Protein AF-A0A2H0KSA9-F1 (afdb_monomer_lite)

Foldseek 3Di:
DPPVLLVAWDADPVGKIWGQDDDQPDDCVPPDPVVNVCSVPDTDTDRDDPVSVVVND

Structure (mmCIF, N/CA/C/O backbone):
data_AF-A0A2H0KSA9-F1
#
_entry.id   AF-A0A2H0KSA9-F1
#
loop_
_atom_site.group_PDB
_atom_site.id
_atom_site.type_symbol
_atom_site.label_atom_id
_atom_site.label_alt_id
_atom_site.label_comp_id
_atom_site.label_asym_id
_atom_site.label_entity_id
_atom_site.label_seq_id
_atom_site.pdbx_PDB_ins_code
_atom_site.Cartn_x
_atom_site.Cartn_y
_atom_site.Cartn_z
_atom_site.occupancy
_atom_site.B_iso_or_equiv
_atom_site.auth_seq_id
_atom_site.auth_comp_id
_atom_site.auth_asym_id
_atom_site.auth_atom_id
_atom_site.pdbx_PDB_model_num
A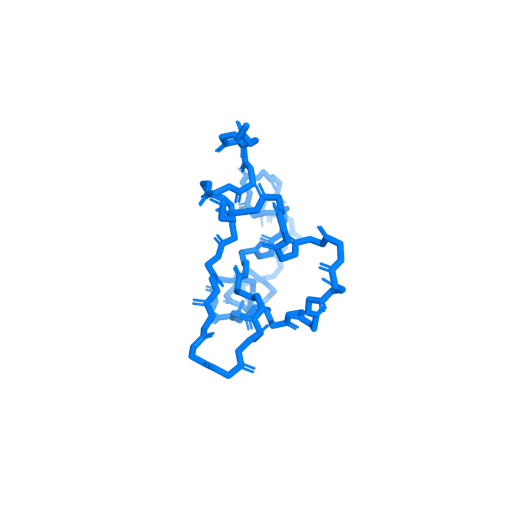TOM 1 N N . MET A 1 1 ? -18.535 8.845 2.225 1.00 63.09 1 MET A N 1
ATOM 2 C CA . MET A 1 1 ? -17.732 7.600 2.230 1.00 63.09 1 MET A CA 1
ATOM 3 C C . MET A 1 1 ? -16.607 7.690 1.197 1.00 63.09 1 MET A C 1
ATOM 5 O O . MET A 1 1 ? -16.882 7.785 0.002 1.00 63.09 1 MET A O 1
ATOM 9 N N . ASN A 1 2 ? -15.342 7.729 1.626 1.00 82.75 2 ASN A N 1
ATOM 10 C CA . ASN A 1 2 ? -14.214 7.950 0.714 1.00 82.75 2 ASN A CA 1
ATOM 11 C C . ASN A 1 2 ? -13.756 6.621 0.078 1.00 82.75 2 ASN A C 1
ATOM 13 O O . ASN A 1 2 ? -12.919 5.895 0.621 1.00 82.75 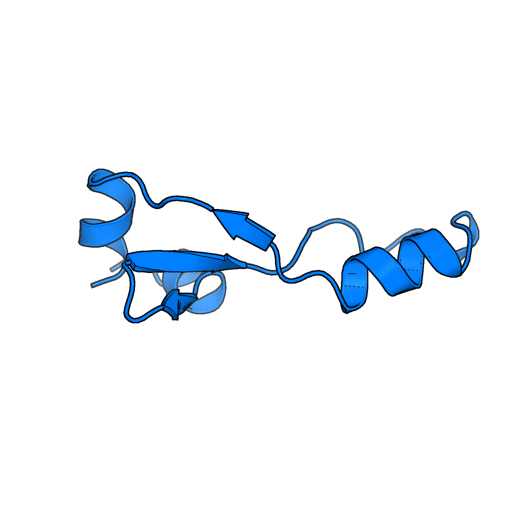2 ASN A O 1
ATOM 17 N N . LYS A 1 3 ? -14.322 6.293 -1.094 1.00 87.81 3 LYS A N 1
ATOM 18 C CA . LYS A 1 3 ? -14.117 5.005 -1.792 1.00 87.81 3 LYS A CA 1
ATOM 19 C C . LYS A 1 3 ? -12.641 4.697 -2.076 1.00 87.81 3 LYS A C 1
ATOM 21 O O . LYS A 1 3 ? -12.259 3.530 -2.149 1.00 87.81 3 LYS A O 1
ATOM 26 N N . ALA A 1 4 ? -11.803 5.720 -2.243 1.00 88.25 4 ALA A N 1
ATOM 27 C CA . ALA A 1 4 ? -10.376 5.542 -2.493 1.00 88.25 4 ALA A CA 1
ATOM 28 C C . ALA A 1 4 ? -9.641 4.936 -1.287 1.00 88.25 4 ALA A C 1
ATOM 30 O O . ALA A 1 4 ? -8.757 4.100 -1.474 1.00 88.25 4 ALA A O 1
ATOM 31 N N . LEU A 1 5 ? -10.019 5.321 -0.064 1.00 85.69 5 LEU A N 1
ATOM 32 C CA . LEU A 1 5 ? -9.385 4.836 1.164 1.00 85.69 5 LEU A CA 1
ATOM 33 C C . LEU A 1 5 ? -9.756 3.380 1.442 1.00 85.69 5 LEU A C 1
ATOM 35 O O . LEU A 1 5 ? -8.868 2.567 1.690 1.00 85.69 5 LEU A O 1
ATOM 39 N N . MET A 1 6 ? -11.033 3.027 1.284 1.00 85.75 6 MET A N 1
ATOM 40 C CA . MET A 1 6 ? -11.512 1.651 1.474 1.00 85.75 6 MET A CA 1
ATOM 41 C C . MET A 1 6 ? -10.813 0.649 0.544 1.00 85.75 6 MET A C 1
ATOM 43 O O . MET A 1 6 ? -10.532 -0.478 0.935 1.00 85.75 6 MET A O 1
ATOM 47 N N . LYS A 1 7 ? -10.483 1.060 -0.688 1.00 88.25 7 LYS A N 1
ATOM 48 C CA . LYS A 1 7 ? -9.759 0.214 -1.654 1.00 88.25 7 LYS A CA 1
ATOM 49 C C . LYS A 1 7 ? -8.278 0.021 -1.306 1.00 88.25 7 LYS A C 1
ATOM 51 O O . LYS A 1 7 ? -7.659 -0.929 -1.780 1.00 88.25 7 LYS A O 1
ATOM 56 N N . ARG A 1 8 ? -7.680 0.947 -0.550 1.00 87.06 8 ARG A N 1
ATOM 57 C CA . ARG A 1 8 ? -6.225 1.020 -0.315 1.00 87.06 8 ARG A CA 1
ATOM 58 C C . ARG A 1 8 ? -5.807 0.531 1.070 1.00 87.06 8 ARG A C 1
ATOM 60 O O . ARG A 1 8 ? -4.674 0.071 1.215 1.00 87.06 8 ARG A O 1
ATOM 67 N N . PHE A 1 9 ? -6.701 0.613 2.052 1.00 87.00 9 PHE A N 1
ATOM 68 C CA . PHE A 1 9 ? -6.423 0.290 3.447 1.00 87.00 9 PHE A CA 1
ATOM 69 C C . PHE A 1 9 ? -7.366 -0.793 3.963 1.00 87.00 9 PHE A C 1
ATOM 71 O O . PHE A 1 9 ? -8.578 -0.709 3.788 1.00 87.00 9 PHE A O 1
ATOM 78 N N . LYS A 1 10 ? -6.807 -1.792 4.652 1.00 85.75 10 LYS A N 1
ATOM 79 C CA . LYS A 1 10 ? -7.577 -2.798 5.399 1.00 85.75 10 LYS A CA 1
ATOM 80 C C . LYS A 1 10 ? -7.365 -2.598 6.893 1.00 85.75 10 LYS A C 1
ATOM 82 O O . LYS A 1 10 ? -6.225 -2.543 7.346 1.00 85.75 10 LYS A O 1
ATOM 87 N N . ILE A 1 11 ? -8.445 -2.548 7.663 1.00 86.75 11 ILE A N 1
ATOM 88 C CA . ILE A 1 11 ? -8.376 -2.463 9.124 1.00 86.75 11 ILE A CA 1
ATOM 89 C C . ILE A 1 11 ? -8.293 -3.883 9.697 1.00 86.75 11 ILE A C 1
ATOM 91 O O . ILE A 1 11 ? -9.050 -4.775 9.314 1.00 86.75 11 ILE A O 1
ATOM 95 N N . THR A 1 12 ? -7.327 -4.112 10.582 1.00 86.94 12 THR A N 1
ATOM 96 C CA . THR A 1 12 ? -7.180 -5.374 11.325 1.00 86.94 12 THR A CA 1
ATOM 97 C C . THR A 1 12 ? -8.014 -5.357 12.604 1.00 86.94 12 THR A C 1
ATOM 99 O O . THR A 1 12 ? -8.377 -4.291 13.097 1.00 86.94 12 THR A O 1
ATOM 102 N N . ARG A 1 13 ? -8.267 -6.532 13.195 1.00 83.56 13 ARG A N 1
ATOM 103 C CA . ARG A 1 13 ? -9.012 -6.664 14.463 1.00 83.56 13 ARG A CA 1
ATOM 104 C C . ARG A 1 13 ? -8.437 -5.799 15.592 1.00 83.56 13 ARG A C 1
ATOM 106 O O . ARG A 1 13 ? -9.185 -5.266 16.395 1.00 83.56 13 ARG A O 1
ATOM 113 N N . THR A 1 14 ? -7.115 -5.628 15.625 1.00 84.19 14 THR A N 1
ATOM 114 C CA . THR A 1 14 ? -6.399 -4.821 16.627 1.00 84.19 14 THR A CA 1
ATOM 115 C C . THR A 1 14 ? -6.382 -3.322 16.315 1.00 84.19 14 THR A C 1
ATOM 117 O O . THR A 1 14 ? -5.737 -2.556 17.022 1.00 84.19 14 THR A O 1
ATOM 120 N N . GLY A 1 15 ? -7.062 -2.879 15.252 1.00 79.56 15 GLY A N 1
ATOM 121 C CA . GLY A 1 15 ? -7.178 -1.465 14.890 1.00 79.56 15 GLY A CA 1
ATOM 122 C C . GLY A 1 15 ? -6.019 -0.905 14.059 1.00 79.56 15 GLY A C 1
ATOM 123 O O . GLY A 1 15 ? -6.039 0.276 13.724 1.00 79.56 15 GLY A O 1
ATOM 124 N N . LYS A 1 16 ? -5.032 -1.723 13.671 1.00 85.25 16 LYS A N 1
ATOM 125 C CA . LYS A 1 16 ? -3.951 -1.299 12.760 1.00 85.25 16 LYS A CA 1
ATOM 126 C C . LYS A 1 16 ? -4.434 -1.281 11.308 1.00 85.25 16 LYS A C 1
ATOM 128 O O . LYS A 1 16 ? -5.169 -2.190 10.905 1.00 85.25 16 LYS A O 1
ATOM 133 N N . ALA A 1 17 ? -3.968 -0.310 10.520 1.00 87.19 17 ALA A N 1
ATOM 134 C CA . ALA A 1 17 ? -4.164 -0.287 9.071 1.00 87.19 17 ALA A CA 1
ATOM 135 C C . ALA A 1 17 ? -3.072 -1.072 8.351 1.00 87.19 17 ALA A C 1
ATOM 137 O O . ALA A 1 17 ? -1.880 -0.863 8.573 1.00 87.19 17 ALA A O 1
ATOM 138 N N . LEU A 1 18 ? -3.505 -1.918 7.427 1.00 87.06 18 LEU A N 1
ATOM 139 C CA . LEU A 1 18 ? -2.678 -2.593 6.443 1.00 87.06 18 LEU A CA 1
ATOM 140 C C . LEU A 1 18 ? -2.726 -1.832 5.124 1.00 87.06 18 LEU A C 1
ATOM 142 O O . LEU A 1 18 ? -3.816 -1.563 4.612 1.00 87.06 18 LEU A O 1
ATOM 146 N N . HIS A 1 19 ? -1.559 -1.577 4.537 1.00 88.00 19 HIS A N 1
ATOM 147 C CA . HIS A 1 19 ? -1.451 -1.065 3.174 1.00 88.00 19 HIS A CA 1
ATOM 148 C C . HIS A 1 19 ? -0.282 -1.701 2.415 1.00 88.00 19 HIS A C 1
ATOM 150 O O . HIS A 1 19 ? 0.619 -2.314 2.997 1.00 88.00 19 HIS A O 1
ATOM 156 N N . ARG A 1 20 ? -0.301 -1.546 1.088 1.00 87.25 20 ARG A N 1
ATOM 157 C CA . ARG A 1 20 ? 0.818 -1.928 0.218 1.00 87.25 20 ARG A CA 1
ATOM 158 C C . ARG A 1 20 ? 1.819 -0.767 0.113 1.00 87.25 20 ARG A C 1
ATOM 160 O O . ARG A 1 20 ? 1.378 0.379 -0.026 1.00 87.25 20 ARG A O 1
ATOM 167 N N . PRO A 1 21 ? 3.138 -1.022 0.154 1.00 86.56 21 PRO A N 1
ATOM 168 C CA . PRO A 1 21 ? 4.131 0.022 -0.066 1.00 86.56 21 PRO A CA 1
ATOM 169 C C . PRO A 1 21 ? 4.132 0.484 -1.528 1.00 86.56 21 PRO A C 1
ATOM 171 O O . PRO A 1 21 ? 3.970 -0.318 -2.451 1.00 86.56 21 PRO A O 1
ATOM 174 N N . ALA A 1 22 ? 4.313 1.788 -1.726 1.00 86.56 22 ALA A N 1
ATOM 175 C CA . ALA A 1 22 ? 4.286 2.429 -3.038 1.00 86.56 22 ALA A CA 1
ATOM 176 C C . ALA A 1 22 ? 5.575 2.182 -3.852 1.00 86.56 22 ALA A C 1
ATOM 178 O O . ALA A 1 22 ? 6.576 1.685 -3.338 1.00 86.56 22 ALA A O 1
ATOM 179 N N . GLY A 1 23 ? 5.558 2.554 -5.139 1.00 85.00 23 GLY A N 1
ATOM 180 C CA . GLY A 1 23 ? 6.766 2.588 -5.979 1.00 85.00 23 GLY A CA 1
ATOM 181 C C . GLY A 1 23 ? 7.222 1.235 -6.541 1.00 85.00 23 GLY A C 1
ATOM 182 O O . GLY A 1 23 ? 8.401 1.077 -6.874 1.00 85.00 23 GLY A O 1
ATOM 183 N N . GLN A 1 24 ? 6.301 0.269 -6.634 1.00 84.00 24 GLN A N 1
ATOM 184 C CA . GLN A 1 24 ? 6.547 -1.068 -7.194 1.00 84.00 24 GLN A CA 1
ATOM 185 C C . GLN A 1 24 ? 6.132 -1.220 -8.665 1.00 84.00 24 GLN A C 1
ATOM 187 O O . GLN A 1 24 ? 6.482 -2.217 -9.279 1.00 84.00 24 GLN A O 1
ATOM 192 N N . ASN A 1 25 ? 5.405 -0.260 -9.242 1.00 85.94 25 ASN A N 1
ATOM 193 C CA . ASN A 1 25 ? 4.795 -0.438 -10.566 1.00 85.94 25 ASN A CA 1
ATOM 194 C C . ASN A 1 25 ? 5.687 0.027 -11.727 1.00 85.94 25 ASN A C 1
ATOM 196 O O . ASN A 1 25 ? 5.410 -0.312 -12.869 1.00 85.94 25 ASN A O 1
ATOM 200 N N . HIS A 1 26 ? 6.736 0.810 -11.457 1.00 88.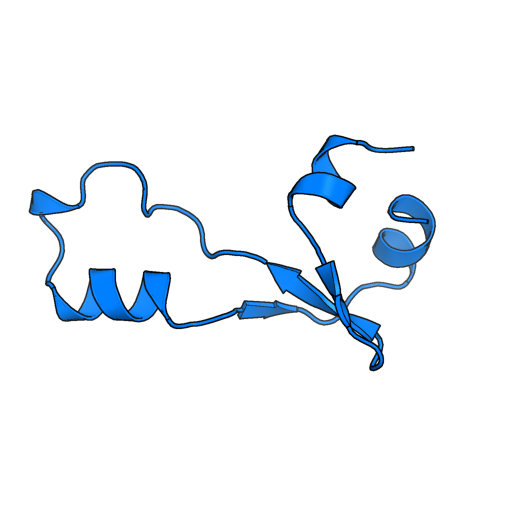19 26 HIS A N 1
ATOM 201 C CA . HIS A 1 26 ? 7.576 1.398 -12.498 1.00 88.19 26 HIS A CA 1
ATOM 202 C C . HIS A 1 26 ? 9.050 1.472 -12.075 1.00 88.19 26 HIS A C 1
ATOM 204 O O . HIS A 1 26 ? 9.361 1.465 -10.879 1.00 88.19 26 HIS A O 1
ATOM 210 N N . PHE A 1 27 ? 9.954 1.522 -13.061 1.00 88.00 27 PHE A N 1
ATOM 211 C CA . PHE A 1 27 ? 11.411 1.615 -12.882 1.00 88.00 27 PHE A CA 1
ATOM 212 C C . PHE A 1 27 ? 12.038 0.523 -11.987 1.00 88.00 27 PHE A C 1
ATOM 214 O O . PHE A 1 27 ? 12.983 0.781 -11.238 1.00 88.00 27 PHE A O 1
ATOM 221 N N . LEU A 1 28 ? 11.533 -0.715 -12.049 1.00 87.62 28 LEU A N 1
ATOM 222 C CA . LEU A 1 28 ? 12.094 -1.828 -11.270 1.00 87.62 28 LEU A CA 1
ATOM 223 C C . LEU A 1 28 ? 13.4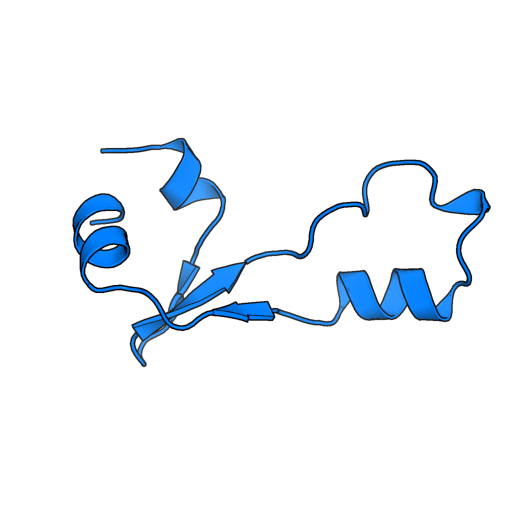25 -2.358 -11.823 1.00 87.62 28 LEU A C 1
ATOM 225 O O . LEU A 1 28 ? 14.207 -2.889 -11.044 1.00 87.62 28 LEU A O 1
ATOM 229 N N . ALA A 1 29 ? 13.706 -2.180 -13.119 1.00 89.88 29 ALA A N 1
ATOM 230 C CA . ALA A 1 29 ? 14.914 -2.707 -13.768 1.00 89.88 29 ALA A CA 1
ATOM 231 C C . ALA A 1 29 ? 16.226 -2.186 -13.148 1.00 89.88 29 ALA A C 1
ATOM 233 O O . ALA A 1 29 ? 17.228 -2.886 -13.142 1.00 89.88 29 ALA A O 1
ATOM 234 N N . LYS A 1 30 ? 16.208 -0.975 -12.573 1.00 90.19 30 LYS A N 1
ATOM 235 C CA . LYS A 1 30 ? 17.366 -0.362 -11.898 1.00 90.19 30 LYS A CA 1
ATOM 236 C C . LYS A 1 30 ? 17.497 -0.766 -10.422 1.00 90.19 30 LYS A C 1
ATOM 238 O O . LYS A 1 30 ? 18.432 -0.339 -9.750 1.00 90.19 30 LYS A O 1
ATOM 243 N N . LYS A 1 31 ? 16.534 -1.513 -9.869 1.00 89.06 31 LYS A N 1
ATOM 244 C CA . LYS A 1 31 ? 16.505 -1.898 -8.449 1.00 89.06 31 LYS A CA 1
ATOM 245 C C . LYS A 1 31 ? 16.994 -3.333 -8.285 1.00 89.06 31 LYS A C 1
ATOM 247 O O . LYS A 1 31 ? 16.641 -4.211 -9.063 1.00 89.06 31 LYS A O 1
ATOM 252 N N . SER A 1 32 ? 17.738 -3.591 -7.211 1.00 91.81 32 SER A N 1
ATOM 253 C CA . SER A 1 32 ? 18.158 -4.951 -6.871 1.00 91.81 32 SER A CA 1
ATOM 254 C C . SER A 1 32 ? 16.959 -5.856 -6.556 1.00 91.81 32 SER A C 1
ATOM 256 O O . SER A 1 32 ? 15.949 -5.416 -5.991 1.00 91.81 32 SER A O 1
ATOM 258 N N . GLY A 1 33 ? 17.083 -7.150 -6.870 1.00 88.62 33 GLY A N 1
ATOM 259 C CA . GLY A 1 33 ? 16.027 -8.143 -6.638 1.00 88.62 33 GLY A CA 1
ATOM 260 C C . GLY A 1 33 ? 15.557 -8.197 -5.179 1.00 88.62 33 GLY A C 1
ATOM 261 O O . GLY A 1 33 ? 14.356 -8.268 -4.918 1.00 88.62 33 GLY A O 1
ATOM 262 N N . ASN A 1 34 ? 16.479 -8.041 -4.224 1.00 91.00 34 ASN A N 1
ATOM 263 C CA . ASN A 1 34 ? 16.174 -7.991 -2.789 1.00 91.00 34 ASN A CA 1
ATOM 264 C C . ASN A 1 34 ? 15.286 -6.791 -2.420 1.00 91.00 34 ASN A C 1
ATOM 266 O O . ASN A 1 34 ? 14.343 -6.919 -1.630 1.00 91.00 34 ASN A O 1
ATOM 270 N N . LYS A 1 35 ? 15.530 -5.623 -3.027 1.00 88.50 35 LYS A N 1
ATOM 271 C CA . LYS A 1 35 ? 14.720 -4.417 -2.804 1.00 88.50 35 LYS A CA 1
ATOM 272 C C . LYS A 1 35 ? 13.313 -4.581 -3.381 1.00 88.50 35 LYS A C 1
ATOM 274 O O . LYS A 1 35 ? 12.334 -4.209 -2.740 1.00 88.50 35 LYS A O 1
ATOM 279 N N . THR A 1 36 ? 13.194 -5.220 -4.540 1.00 88.88 36 THR A N 1
ATOM 280 C CA . THR A 1 36 ? 11.894 -5.521 -5.154 1.00 88.88 36 THR A CA 1
ATOM 281 C C . THR A 1 36 ? 11.118 -6.574 -4.353 1.00 88.88 36 THR A C 1
ATOM 283 O O . THR A 1 36 ? 9.927 -6.401 -4.089 1.00 88.88 36 THR A O 1
ATOM 286 N N . ARG A 1 37 ? 11.783 -7.644 -3.901 1.00 88.31 37 ARG A N 1
ATOM 287 C CA . ARG A 1 37 ? 11.171 -8.708 -3.087 1.00 88.31 37 ARG A CA 1
ATOM 288 C C . ARG A 1 37 ? 10.692 -8.184 -1.734 1.00 88.31 37 ARG A C 1
ATOM 290 O O . ARG A 1 37 ? 9.562 -8.466 -1.339 1.00 88.31 37 ARG A O 1
ATOM 297 N N . SER A 1 38 ? 11.511 -7.389 -1.045 1.00 87.25 38 SER A N 1
ATOM 298 C CA . SER A 1 38 ? 11.129 -6.813 0.249 1.00 87.25 38 SER A CA 1
ATOM 299 C C . SER A 1 38 ? 9.897 -5.908 0.146 1.00 87.25 38 SER A C 1
ATOM 301 O O . SER A 1 38 ? 9.031 -5.993 1.010 1.00 87.25 38 SER A O 1
ATOM 303 N N . GLY A 1 39 ? 9.753 -5.128 -0.931 1.00 84.56 39 GLY A N 1
ATOM 304 C CA . GLY A 1 39 ? 8.546 -4.331 -1.185 1.00 84.56 39 GLY A CA 1
ATOM 305 C C . GLY A 1 39 ? 7.273 -5.165 -1.394 1.00 84.56 39 GLY A C 1
ATOM 306 O O . GLY A 1 39 ? 6.191 -4.739 -0.998 1.00 84.56 39 GLY A O 1
ATOM 307 N N . ARG A 1 40 ? 7.375 -6.369 -1.969 1.00 83.94 40 ARG A N 1
ATOM 308 C CA . ARG A 1 40 ? 6.211 -7.246 -2.206 1.00 83.94 40 ARG A CA 1
ATOM 309 C C . ARG A 1 40 ? 5.761 -7.991 -0.951 1.00 83.94 40 ARG A C 1
ATOM 311 O O . ARG A 1 40 ? 4.564 -8.154 -0.733 1.00 83.94 40 ARG A O 1
ATOM 318 N N . ILE A 1 41 ? 6.717 -8.458 -0.148 1.00 80.94 41 ILE A N 1
ATOM 319 C CA . ILE A 1 41 ? 6.451 -9.328 1.008 1.00 80.94 41 ILE A CA 1
ATOM 320 C C . ILE A 1 41 ? 6.120 -8.511 2.262 1.00 80.94 41 ILE A C 1
ATOM 322 O O . ILE A 1 41 ? 5.278 -8.922 3.063 1.00 80.94 41 ILE A O 1
ATOM 326 N N . LYS A 1 42 ? 6.747 -7.341 2.447 1.00 75.06 42 LYS A N 1
ATOM 327 C CA . LYS A 1 42 ? 6.507 -6.515 3.633 1.00 75.06 42 LYS A CA 1
ATOM 328 C C . LYS A 1 42 ? 5.122 -5.876 3.560 1.00 75.06 42 LYS A C 1
ATOM 330 O O . LYS A 1 42 ? 4.880 -4.938 2.802 1.00 75.06 42 LYS A O 1
ATOM 335 N N . LYS A 1 43 ? 4.209 -6.373 4.394 1.00 71.06 43 LYS A N 1
ATOM 336 C CA . LYS A 1 43 ? 2.989 -5.647 4.751 1.00 71.06 43 LYS A CA 1
ATOM 337 C C . LYS A 1 43 ? 3.372 -4.552 5.735 1.00 71.06 43 LYS A C 1
ATOM 339 O O . LYS A 1 43 ? 3.886 -4.847 6.811 1.00 71.06 43 LYS A O 1
ATOM 344 N N . ASN A 1 44 ? 3.117 -3.307 5.355 1.00 73.62 44 ASN A N 1
ATOM 345 C CA . ASN A 1 44 ? 3.350 -2.176 6.235 1.00 73.62 44 ASN A CA 1
ATOM 346 C C . ASN A 1 44 ? 2.110 -1.961 7.099 1.00 73.62 44 ASN A C 1
ATOM 348 O O . ASN A 1 44 ? 0.989 -1.833 6.594 1.00 73.62 44 ASN A O 1
ATOM 352 N N . TYR A 1 45 ? 2.341 -1.956 8.406 1.00 77.75 45 TYR A N 1
ATOM 353 C CA . TYR A 1 45 ? 1.341 -1.647 9.410 1.00 77.75 45 TYR A CA 1
ATOM 354 C C . TYR A 1 45 ? 1.519 -0.193 9.812 1.00 7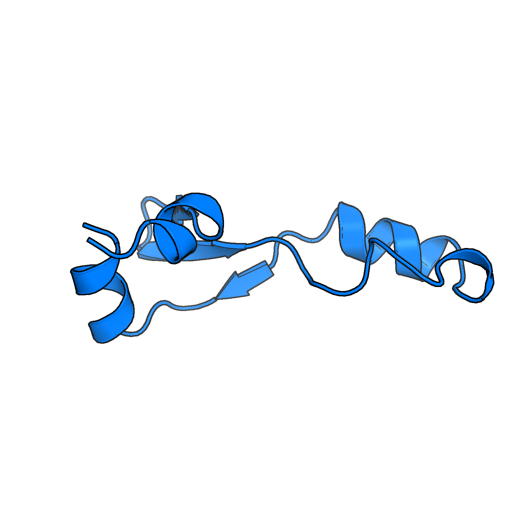7.75 45 TYR A C 1
ATOM 356 O O . TYR A 1 45 ? 2.614 0.202 10.206 1.00 77.75 45 TYR A O 1
ATOM 364 N N . ILE A 1 46 ? 0.443 0.579 9.748 1.00 77.62 46 ILE A N 1
ATOM 365 C CA . ILE A 1 46 ? 0.413 1.936 10.289 1.00 77.62 46 ILE A CA 1
ATOM 366 C C . ILE A 1 46 ? -0.584 1.959 11.441 1.00 77.62 46 ILE A C 1
ATOM 368 O O . ILE A 1 46 ? -1.658 1.348 11.360 1.00 77.62 46 ILE A O 1
ATOM 372 N N . PHE A 1 47 ? -0.229 2.650 12.521 1.00 73.69 47 PHE A N 1
ATOM 373 C CA . PHE A 1 47 ? -1.203 2.970 13.553 1.00 73.69 47 PHE A CA 1
ATOM 374 C C . PHE A 1 47 ? -2.206 3.965 12.970 1.00 73.69 47 PHE A C 1
ATOM 376 O O . PHE A 1 47 ? -1.816 4.972 12.379 1.00 73.69 47 PHE A O 1
ATOM 383 N N . LEU A 1 48 ? -3.494 3.650 13.073 1.00 72.19 48 LEU A N 1
ATOM 384 C CA . LEU A 1 48 ? -4.531 4.516 12.536 1.00 72.19 48 LEU A CA 1
ATOM 385 C C . LEU A 1 48 ? -4.768 5.667 13.518 1.00 72.19 48 LEU A C 1
ATOM 387 O O . LEU A 1 48 ? -5.040 5.426 14.694 1.00 72.19 48 LEU A O 1
ATOM 391 N N . SER A 1 49 ? -4.711 6.913 13.045 1.00 69.12 49 SER A N 1
ATOM 392 C CA . SER A 1 49 ? -5.237 8.035 13.823 1.00 69.12 49 SER A CA 1
ATOM 393 C C . SER A 1 49 ? -6.749 7.859 14.016 1.00 69.12 49 SER A C 1
ATOM 395 O O . SER A 1 49 ? -7.433 7.264 13.175 1.00 69.12 49 SER A O 1
ATOM 397 N N . LYS A 1 50 ? -7.303 8.416 15.103 1.00 65.94 50 LYS A N 1
ATOM 398 C CA . LYS A 1 50 ? -8.759 8.402 15.357 1.00 65.94 50 LYS A CA 1
ATOM 399 C C . LYS A 1 50 ? -9.569 8.905 14.148 1.00 65.94 50 LYS A C 1
ATOM 401 O O . LYS A 1 50 ? -10.620 8.348 13.852 1.00 65.94 50 LYS A O 1
ATOM 406 N N . THR A 1 51 ? -9.044 9.891 13.417 1.00 66.94 51 THR A N 1
ATOM 407 C CA . THR A 1 51 ? -9.687 10.543 12.262 1.00 66.94 51 THR A CA 1
ATOM 408 C C . THR A 1 51 ? -9.803 9.650 11.023 1.00 66.94 51 THR A C 1
ATOM 410 O O . THR A 1 51 ? -10.829 9.650 10.347 1.00 66.94 51 THR A O 1
ATOM 413 N N . LEU A 1 52 ? -8.794 8.823 10.735 1.00 66.44 52 LEU A N 1
ATOM 414 C CA . LEU A 1 52 ? -8.836 7.882 9.609 1.00 66.44 52 LEU A CA 1
ATOM 415 C C . LEU A 1 52 ? -9.841 6.745 9.844 1.00 66.44 52 LEU A C 1
ATOM 417 O O . LEU A 1 52 ? -10.366 6.182 8.885 1.00 66.44 52 LEU A O 1
ATOM 421 N N . ARG A 1 53 ? -10.142 6.424 11.110 1.00 68.62 53 ARG A N 1
ATOM 422 C CA . ARG A 1 53 ? -11.094 5.364 11.465 1.00 68.62 53 ARG A CA 1
ATOM 423 C C . ARG A 1 53 ? -12.535 5.729 11.122 1.00 68.62 53 ARG A C 1
ATOM 425 O O . ARG A 1 53 ? -13.250 4.875 10.613 1.00 68.62 53 ARG A O 1
ATOM 432 N N . SER A 1 54 ? -12.941 6.979 11.361 1.00 66.88 54 SER A N 1
ATOM 433 C CA . SER A 1 54 ? -14.311 7.440 11.083 1.00 66.88 54 SER A CA 1
ATOM 434 C C . SER A 1 54 ? -14.601 7.641 9.595 1.00 66.88 54 SER A C 1
ATOM 436 O O . SER A 1 54 ? -15.749 7.817 9.225 1.00 66.88 54 SER A O 1
ATOM 438 N N . THR A 1 55 ? -13.567 7.648 8.748 1.00 68.25 55 THR A N 1
ATOM 439 C CA . THR A 1 55 ? -13.703 7.905 7.304 1.00 68.25 55 THR A CA 1
ATOM 440 C C . THR A 1 55 ? -13.821 6.612 6.481 1.00 68.25 55 THR A C 1
ATOM 442 O O . THR A 1 55 ? -14.244 6.648 5.321 1.00 68.25 55 THR A O 1
ATOM 445 N N . ILE A 1 56 ? -13.382 5.481 7.049 1.00 66.12 56 ILE A N 1
ATOM 446 C CA . ILE A 1 56 ? -13.351 4.162 6.394 1.00 66.12 56 ILE A CA 1
ATOM 447 C C . ILE A 1 56 ? -14.603 3.325 6.727 1.00 66.12 56 ILE A C 1
ATOM 449 O O . ILE A 1 56 ? -14.966 2.478 5.910 1.00 66.12 56 ILE A O 1
ATOM 453 N N . ASN A 1 57 ? -15.245 3.577 7.876 1.00 59.16 57 ASN A N 1
ATOM 454 C CA . ASN A 1 57 ? -16.600 3.107 8.206 1.00 59.16 57 ASN A CA 1
ATOM 455 C C . ASN A 1 57 ? -17.650 4.092 7.685 1.00 59.16 57 ASN A C 1
ATOM 457 O O . ASN A 1 57 ? -18.759 3.622 7.365 1.00 59.16 57 ASN A O 1
#

Secondary structure (DSSP, 8-state):
--HHHHHH-EE-TTSEEEEPPS--SS--TTS-HHHHHHHHH-PEEEEPPHHHHHHH-

InterPro domains:
  IPR021137 Large ribosomal subunit protein bL35-like [PF01632] (2-40)
  IPR037229 Large ribosomal subunit protein bL35 superfamily [G3DSA:4.10.410.60] (1-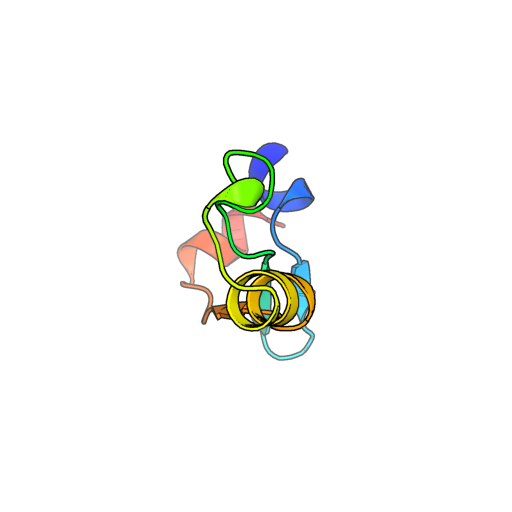57)
  IPR037229 Large ribosomal subunit protein bL35 superfamily [SSF143034] (2-40)

Sequence (57 aa):
MNKALMKRFKITRTGKALHRPAGQNHFLAKKSGNKTRSGRIKKNYIFLSKTLRSTIN

Radius of gyration: 13.97 Å; chains: 1; bounding box: 36×20×30 Å

Organism: NCBI:txid1974817

pLDDT: mean 81.59, std 8.57, range [59.16, 91.81]